Protein AF-A0A8D2JE75-F1 (afdb_monomer_lite)

pLDDT: mean 71.86, std 16.41, range [33.81, 90.94]

Organism: Varanus komodoensis (NCBI:txid61221)

Structure (mmCIF, N/CA/C/O backbone):
data_AF-A0A8D2JE75-F1
#
_entry.id   AF-A0A8D2JE75-F1
#
loop_
_atom_site.group_PDB
_atom_site.id
_atom_site.type_symbol
_atom_site.label_atom_id
_atom_site.label_alt_id
_atom_site.label_comp_id
_atom_site.label_asym_id
_atom_site.label_entity_id
_atom_site.label_seq_id
_atom_site.pdbx_PDB_ins_c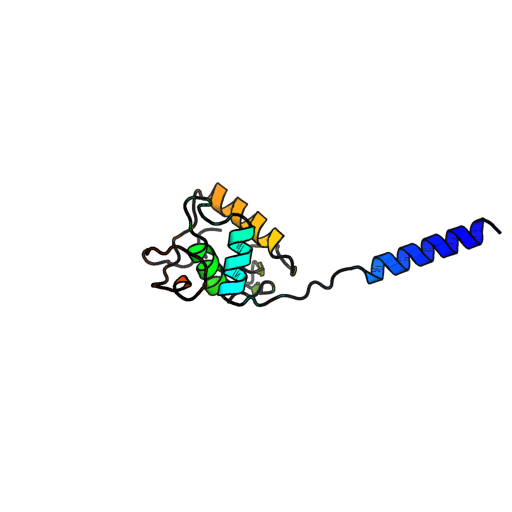ode
_atom_site.Cartn_x
_atom_site.Cartn_y
_atom_site.Cartn_z
_atom_site.occupancy
_atom_site.B_iso_or_equiv
_atom_site.auth_seq_id
_atom_site.auth_comp_id
_atom_site.auth_asym_id
_atom_site.auth_atom_id
_atom_site.pdbx_PDB_model_num
ATOM 1 N N . TYR A 1 1 ? 3.203 -47.831 28.047 1.00 56.84 1 TYR A N 1
ATOM 2 C CA . TYR A 1 1 ? 2.003 -47.202 27.457 1.00 56.84 1 TYR A CA 1
ATOM 3 C C . TYR A 1 1 ? 2.086 -45.665 27.398 1.00 56.84 1 TYR A C 1
ATOM 5 O O . TYR A 1 1 ? 1.902 -45.106 26.330 1.00 56.84 1 TYR A O 1
ATOM 13 N N . SER A 1 2 ? 2.453 -44.953 28.477 1.00 70.94 2 SER A N 1
ATOM 14 C CA . SER A 1 2 ? 2.402 -43.468 28.521 1.00 70.94 2 SER A CA 1
ATOM 15 C C . SER A 1 2 ? 3.407 -42.707 27.625 1.00 70.94 2 SER A C 1
ATOM 17 O O . SER A 1 2 ? 3.065 -41.658 27.084 1.00 70.94 2 SER A O 1
ATOM 19 N N . LYS A 1 3 ? 4.644 -43.199 27.445 1.00 72.44 3 LYS A N 1
ATOM 20 C CA . LYS A 1 3 ? 5.690 -42.456 26.704 1.00 72.44 3 LYS A CA 1
ATOM 21 C C . LYS A 1 3 ? 5.463 -42.441 25.190 1.00 72.44 3 LYS A C 1
ATOM 23 O O . LYS A 1 3 ? 5.640 -41.405 24.563 1.00 72.44 3 LYS A O 1
ATOM 28 N N . THR A 1 4 ? 5.022 -43.564 24.627 1.00 73.31 4 THR A N 1
ATOM 29 C CA . THR A 1 4 ? 4.757 -43.713 23.191 1.00 73.31 4 THR A CA 1
ATOM 30 C C . THR A 1 4 ? 3.562 -42.869 22.755 1.00 73.31 4 THR A C 1
ATOM 32 O O . THR A 1 4 ? 3.640 -42.203 21.735 1.00 73.31 4 THR A O 1
ATOM 35 N N . MET A 1 5 ? 2.498 -42.797 23.564 1.00 73.19 5 MET A N 1
ATOM 36 C CA . MET A 1 5 ? 1.347 -41.929 23.275 1.00 73.19 5 MET A CA 1
ATOM 37 C C . MET A 1 5 ? 1.712 -40.442 23.327 1.00 73.19 5 MET A C 1
ATOM 39 O O . MET A 1 5 ? 1.286 -39.686 22.465 1.00 73.19 5 MET A O 1
ATOM 43 N N . LYS A 1 6 ? 2.546 -40.021 24.289 1.00 77.19 6 LYS A N 1
ATOM 44 C CA . LYS A 1 6 ? 3.059 -38.641 24.344 1.00 77.19 6 LYS A CA 1
ATOM 45 C C . LYS A 1 6 ? 3.915 -38.317 23.122 1.00 77.19 6 LYS A C 1
ATOM 47 O O . LYS A 1 6 ? 3.740 -37.258 22.539 1.00 77.19 6 LYS A O 1
ATOM 52 N N . LEU A 1 7 ? 4.789 -39.235 22.707 1.00 80.25 7 LEU A N 1
ATOM 53 C CA . LEU A 1 7 ? 5.624 -39.056 21.521 1.00 80.25 7 LEU A CA 1
ATOM 54 C C . LEU A 1 7 ? 4.780 -38.948 20.244 1.00 80.25 7 LEU A C 1
ATOM 56 O O . LEU A 1 7 ? 5.022 -38.063 19.435 1.00 80.25 7 LEU A O 1
ATOM 60 N N . LEU A 1 8 ? 3.755 -39.792 20.099 1.00 83.25 8 LEU A N 1
ATOM 61 C CA . LEU A 1 8 ? 2.818 -39.732 18.974 1.00 83.25 8 LEU A CA 1
ATOM 62 C C . LEU A 1 8 ? 1.998 -38.434 18.975 1.00 83.25 8 LEU A C 1
ATOM 64 O O . LEU A 1 8 ? 1.787 -37.857 17.914 1.00 83.25 8 LEU A O 1
ATOM 68 N N . LEU A 1 9 ? 1.593 -37.937 20.148 1.00 83.88 9 LEU A N 1
ATOM 69 C CA . LEU A 1 9 ? 0.918 -36.642 20.280 1.00 83.88 9 LEU A CA 1
ATOM 70 C C . LEU A 1 9 ? 1.841 -35.472 19.916 1.00 83.88 9 LEU A C 1
ATOM 72 O O . LEU A 1 9 ? 1.413 -34.581 19.192 1.00 83.88 9 LEU A O 1
ATOM 76 N N . PHE A 1 10 ? 3.101 -35.477 20.361 1.00 83.44 10 PHE A N 1
ATOM 77 C CA . PHE A 1 10 ? 4.069 -34.432 20.009 1.00 83.44 10 PHE A CA 1
ATOM 78 C C . PHE A 1 10 ? 4.443 -34.462 18.524 1.00 83.44 10 PHE A C 1
ATOM 80 O O . PHE A 1 10 ? 4.495 -33.410 17.894 1.00 83.44 10 PHE A O 1
ATOM 87 N N . LEU A 1 11 ? 4.653 -35.650 17.950 1.00 83.44 11 LEU A N 1
ATOM 88 C CA . LEU A 1 11 ? 4.917 -35.815 16.518 1.00 83.44 11 LEU A CA 1
ATOM 89 C C . LEU A 1 11 ? 3.708 -35.386 15.678 1.00 83.44 11 LEU A C 1
ATOM 91 O O . LEU A 1 11 ? 3.874 -34.670 14.696 1.00 83.44 11 LEU A O 1
ATOM 95 N N . GLY A 1 12 ? 2.497 -35.762 16.098 1.00 84.31 12 GLY A N 1
ATOM 96 C CA . GLY A 1 12 ? 1.255 -35.338 15.455 1.00 84.31 12 GLY A CA 1
ATOM 97 C C . GLY A 1 12 ? 1.048 -33.825 15.523 1.00 84.31 12 GLY A C 1
ATOM 98 O O . GLY A 1 12 ? 0.753 -33.211 14.505 1.00 84.31 12 GLY A O 1
ATOM 99 N N . LEU A 1 13 ? 1.270 -33.208 16.689 1.00 82.06 13 LEU A N 1
ATOM 100 C CA . LEU A 1 13 ? 1.146 -31.760 16.878 1.00 82.06 13 LEU A CA 1
ATOM 101 C C . LEU A 1 13 ? 2.205 -30.985 16.079 1.00 82.06 13 LEU A C 1
ATOM 103 O O . LEU A 1 13 ? 1.894 -29.957 15.484 1.00 82.06 13 LEU A O 1
ATOM 107 N N . SER A 1 14 ? 3.437 -31.499 16.020 1.00 79.50 14 SER A N 1
ATOM 108 C CA . SER A 1 14 ? 4.517 -30.919 15.218 1.00 79.50 14 SER A CA 1
ATOM 109 C C . SER A 1 14 ? 4.221 -30.992 13.722 1.00 79.50 14 SER A C 1
ATOM 111 O O . SER A 1 14 ? 4.470 -30.026 13.009 1.00 79.50 14 SER A O 1
ATOM 113 N N . LEU A 1 15 ? 3.687 -32.117 13.237 1.00 78.31 15 LEU A N 1
ATOM 114 C CA . LEU A 1 15 ? 3.322 -32.272 11.830 1.00 78.31 15 LEU A CA 1
ATOM 115 C C . LEU A 1 15 ? 2.144 -31.359 11.460 1.00 78.31 15 LEU A C 1
ATOM 117 O O . LEU A 1 15 ? 2.163 -30.733 10.404 1.00 78.31 15 LEU A O 1
ATOM 121 N N . LEU A 1 16 ? 1.159 -31.226 12.355 1.00 76.62 16 LEU A N 1
ATOM 122 C CA . LEU A 1 16 ? 0.026 -30.318 12.172 1.00 76.62 16 LEU A CA 1
ATOM 123 C C . LEU A 1 16 ? 0.480 -28.850 12.104 1.00 76.62 16 LEU A C 1
ATOM 125 O O . LEU A 1 16 ? -0.025 -28.099 11.280 1.00 76.62 16 LEU A O 1
ATOM 129 N N . ALA A 1 17 ? 1.458 -28.451 12.924 1.00 75.50 17 ALA A N 1
ATOM 130 C CA . ALA A 1 17 ? 1.991 -27.089 12.933 1.00 75.50 17 ALA A CA 1
ATOM 131 C C . ALA A 1 17 ? 2.709 -26.713 11.623 1.00 75.50 17 ALA A C 1
ATOM 133 O O . ALA A 1 17 ? 2.586 -25.580 11.168 1.00 75.50 17 ALA A O 1
ATOM 134 N N . VAL A 1 18 ? 3.413 -27.658 10.989 1.00 72.69 18 VAL A N 1
ATOM 135 C CA . VAL A 1 18 ? 4.094 -27.431 9.697 1.00 72.69 18 VAL A CA 1
ATOM 136 C C . VAL A 1 18 ? 3.094 -27.279 8.545 1.00 72.69 18 VAL A C 1
ATOM 138 O O . VAL A 1 18 ? 3.334 -26.504 7.626 1.00 72.69 18 VAL A O 1
ATOM 141 N N . LEU A 1 19 ? 1.953 -27.970 8.601 1.00 68.56 19 LEU A N 1
ATOM 142 C CA . LEU A 1 19 ? 0.915 -27.896 7.564 1.00 68.56 19 LEU A CA 1
ATOM 143 C C . LEU A 1 19 ? 0.087 -26.602 7.605 1.00 68.56 19 LEU A C 1
ATOM 145 O O . LEU A 1 19 ? -0.604 -26.299 6.639 1.00 68.56 19 LEU A O 1
ATOM 149 N N . VAL A 1 20 ? 0.138 -25.854 8.710 1.00 67.50 20 VAL A N 1
ATOM 150 C CA . VAL A 1 20 ? -0.628 -24.608 8.902 1.00 67.50 20 VAL A CA 1
ATOM 151 C C . VAL A 1 20 ? 0.212 -23.368 8.572 1.00 67.50 20 VAL A C 1
ATOM 153 O O . VAL A 1 20 ? -0.268 -22.252 8.731 1.00 67.50 20 VAL A O 1
ATOM 156 N N . VAL A 1 21 ? 1.452 -23.521 8.089 1.00 63.84 21 VAL A N 1
ATOM 157 C CA . VAL A 1 21 ? 2.251 -22.361 7.675 1.00 63.84 21 VAL A CA 1
ATOM 158 C C . VAL A 1 21 ? 1.602 -21.743 6.429 1.00 63.84 21 VAL A C 1
ATOM 160 O O . VAL A 1 21 ? 1.556 -22.412 5.394 1.00 63.84 21 VAL A O 1
ATOM 163 N N . PRO A 1 22 ? 1.080 -20.502 6.500 1.00 59.78 22 PRO A N 1
ATOM 164 C CA . PRO A 1 22 ? 0.559 -19.830 5.321 1.00 59.78 22 PRO A CA 1
ATOM 165 C C . PRO A 1 22 ? 1.694 -19.657 4.310 1.00 59.78 22 PRO A C 1
ATOM 167 O O . PRO A 1 22 ? 2.787 -19.194 4.639 1.00 59.78 22 PRO A O 1
ATOM 170 N N . SER A 1 23 ? 1.447 -20.092 3.080 1.00 56.62 23 SER A N 1
ATOM 171 C CA . SER A 1 23 ? 2.322 -19.838 1.943 1.00 56.62 23 SER A CA 1
ATOM 172 C C . SER A 1 23 ? 2.318 -18.339 1.648 1.00 56.62 23 SER A C 1
ATOM 174 O O . SER A 1 23 ? 1.264 -17.797 1.328 1.00 56.62 23 SER A O 1
ATOM 176 N N . ALA A 1 24 ? 3.482 -17.693 1.751 1.00 58.56 24 ALA A N 1
ATOM 177 C CA . ALA A 1 24 ? 3.681 -16.287 1.402 1.00 58.56 24 ALA A CA 1
ATOM 178 C C . ALA A 1 24 ? 3.628 -16.110 -0.127 1.00 58.56 24 ALA A C 1
ATOM 180 O O . ALA A 1 24 ? 4.653 -16.017 -0.803 1.00 58.56 24 ALA A O 1
ATOM 181 N N . GLU A 1 25 ? 2.421 -16.145 -0.684 1.00 65.69 25 GLU A N 1
ATOM 182 C CA . GLU A 1 25 ? 2.152 -15.962 -2.109 1.00 65.69 25 GLU A CA 1
ATOM 183 C C . GLU A 1 25 ? 1.679 -14.522 -2.334 1.00 65.69 25 GLU A C 1
ATOM 185 O O . GLU A 1 25 ? 0.613 -14.126 -1.869 1.00 65.69 25 GLU A O 1
ATOM 190 N N . GLY A 1 26 ? 2.466 -13.719 -3.052 1.00 73.56 26 GLY A N 1
ATOM 191 C CA . GLY A 1 26 ? 2.116 -12.329 -3.349 1.00 73.56 26 GLY A CA 1
ATOM 192 C C . GLY A 1 26 ? 0.744 -12.151 -3.995 1.00 73.56 26 GLY A C 1
ATOM 193 O O . GLY A 1 26 ? 0.330 -12.940 -4.845 1.00 73.56 26 GLY A O 1
ATOM 194 N N . LYS A 1 27 ? 0.061 -11.055 -3.654 1.00 86.38 27 LYS A N 1
ATOM 195 C CA . LYS A 1 27 ? -1.260 -10.710 -4.177 1.00 86.38 27 LYS A CA 1
ATOM 196 C C . LYS A 1 27 ? -1.221 -9.428 -5.002 1.00 86.38 27 LYS A C 1
ATOM 198 O O . LYS A 1 27 ? -0.698 -8.407 -4.569 1.00 86.38 27 LYS A O 1
ATOM 203 N N . ILE A 1 28 ? -1.877 -9.453 -6.162 1.00 89.75 28 ILE A N 1
ATOM 204 C CA . ILE A 1 28 ? -2.175 -8.249 -6.946 1.00 89.75 28 ILE A CA 1
ATOM 205 C C . ILE A 1 28 ? -3.604 -7.810 -6.630 1.00 89.75 28 ILE A C 1
ATOM 207 O O . ILE A 1 28 ? -4.566 -8.492 -6.991 1.00 89.75 28 ILE A O 1
ATOM 211 N N . PHE A 1 29 ? -3.755 -6.681 -5.941 1.00 88.94 29 PHE A N 1
ATOM 212 C CA . PHE A 1 29 ? -5.073 -6.148 -5.601 1.00 88.94 29 PHE A CA 1
ATOM 213 C C . PHE A 1 29 ? -5.736 -5.440 -6.784 1.00 88.94 29 PHE A C 1
ATOM 215 O O . PHE A 1 29 ? -5.100 -4.713 -7.546 1.00 88.94 29 PHE A O 1
ATOM 222 N N . GLN A 1 30 ? -7.062 -5.553 -6.880 1.00 88.81 30 GLN A N 1
ATOM 223 C CA . GLN A 1 30 ? -7.838 -4.649 -7.729 1.00 88.81 30 GLN A CA 1
ATOM 224 C C . GLN A 1 30 ? -7.942 -3.263 -7.077 1.00 88.81 30 GLN A C 1
ATOM 226 O O . GLN A 1 30 ? -8.059 -3.143 -5.857 1.00 88.81 30 GLN A O 1
ATOM 231 N N . ARG A 1 31 ? -8.008 -2.194 -7.878 1.00 82.25 31 ARG A N 1
ATOM 232 C CA . ARG A 1 31 ? -8.022 -0.800 -7.383 1.00 82.25 31 ARG A CA 1
ATOM 233 C C . ARG A 1 31 ? -9.028 -0.546 -6.250 1.00 82.25 31 ARG A C 1
ATOM 235 O O . ARG A 1 31 ? -8.669 -0.026 -5.196 1.00 82.25 31 ARG A O 1
ATOM 242 N N . CYS A 1 32 ? -10.301 -0.902 -6.451 1.00 86.19 32 CYS A N 1
ATOM 243 C CA . CYS A 1 32 ? -11.337 -0.675 -5.434 1.00 86.19 32 CYS A CA 1
ATOM 244 C C . CYS A 1 32 ? -11.271 -1.681 -4.273 1.00 86.19 32 CYS A C 1
ATOM 246 O O . CYS A 1 32 ? -11.796 -1.401 -3.198 1.00 86.19 32 CYS A O 1
ATOM 248 N N . GLU A 1 33 ? -10.660 -2.848 -4.481 1.00 89.69 33 GLU A N 1
ATOM 249 C CA . GLU A 1 33 ? -10.408 -3.827 -3.424 1.00 89.69 33 GLU A CA 1
ATOM 250 C C . GLU A 1 33 ? -9.355 -3.284 -2.456 1.00 89.69 33 GLU A C 1
ATOM 252 O O . GLU A 1 33 ? -9.630 -3.172 -1.263 1.00 89.69 33 GLU A O 1
ATOM 257 N N . LEU A 1 34 ? -8.220 -2.820 -2.986 1.00 89.06 34 LEU A N 1
ATOM 258 C CA . LEU A 1 34 ? -7.173 -2.163 -2.209 1.00 89.06 34 LEU A CA 1
ATOM 259 C C . LEU A 1 34 ? -7.728 -0.966 -1.435 1.00 89.06 34 LEU A C 1
ATOM 261 O O . LEU A 1 34 ? -7.508 -0.826 -0.237 1.00 89.06 34 LEU A O 1
ATOM 265 N N . ALA A 1 35 ? -8.519 -0.126 -2.099 1.00 87.00 35 ALA A N 1
ATOM 266 C CA . ALA A 1 35 ? -9.119 1.040 -1.468 1.00 87.00 35 ALA A CA 1
ATOM 267 C C . ALA A 1 35 ? -10.041 0.677 -0.279 1.00 87.00 35 ALA A C 1
ATOM 269 O O . ALA A 1 35 ? -10.075 1.399 0.720 1.00 87.00 35 ALA A O 1
ATOM 270 N N . ARG A 1 36 ? -10.759 -0.458 -0.329 1.00 87.81 36 ARG A N 1
ATOM 271 C CA . ARG A 1 36 ? -11.541 -0.956 0.821 1.00 87.81 36 ARG A CA 1
ATOM 272 C C . ARG A 1 36 ? -10.639 -1.395 1.968 1.00 87.81 36 ARG A C 1
ATOM 274 O O . ARG A 1 36 ? -10.903 -1.000 3.101 1.00 87.81 36 ARG A O 1
ATOM 281 N N . VAL A 1 37 ? -9.587 -2.157 1.672 1.00 90.94 37 VAL A N 1
ATOM 282 C CA . VAL A 1 37 ? -8.619 -2.625 2.674 1.00 90.94 37 VAL A CA 1
ATOM 283 C C . VAL A 1 37 ? -7.967 -1.430 3.371 1.00 90.94 37 VAL A C 1
ATOM 285 O O . VAL A 1 37 ? -8.038 -1.302 4.589 1.00 90.94 37 VAL A O 1
ATOM 288 N N . LEU A 1 38 ? -7.439 -0.466 2.617 1.00 90.00 38 LEU A N 1
ATOM 289 C CA . LEU A 1 38 ? -6.808 0.728 3.189 1.00 90.00 38 LEU A CA 1
ATOM 290 C C . LEU A 1 38 ? -7.782 1.543 4.059 1.00 90.00 38 LEU A C 1
ATOM 292 O O . LEU A 1 38 ? -7.409 2.056 5.116 1.00 90.00 38 LEU A O 1
ATOM 296 N N . LYS A 1 39 ? -9.062 1.621 3.674 1.00 87.00 39 LYS A N 1
ATOM 297 C CA . LYS A 1 39 ? -10.092 2.260 4.503 1.00 87.00 39 LYS A CA 1
ATOM 298 C C . LYS A 1 39 ? -10.352 1.492 5.805 1.00 87.00 39 LYS A C 1
ATOM 300 O O . LYS A 1 39 ? -10.426 2.119 6.859 1.00 87.00 39 LYS A O 1
ATOM 305 N N . GLN A 1 40 ? -10.455 0.161 5.754 1.00 90.94 40 GLN A N 1
ATOM 306 C CA . GLN A 1 40 ? -10.609 -0.699 6.942 1.00 90.94 40 GLN A CA 1
ATOM 307 C C . GLN A 1 40 ? -9.434 -0.543 7.913 1.00 90.94 40 GLN A C 1
ATOM 309 O O . GLN A 1 40 ? -9.619 -0.513 9.130 1.00 90.94 40 GLN A O 1
ATOM 314 N N . HIS A 1 41 ? -8.236 -0.334 7.375 1.00 90.00 41 HIS A N 1
ATOM 315 C CA . HIS A 1 41 ? -7.045 -0.053 8.160 1.00 90.00 41 HIS A CA 1
ATOM 316 C C . HIS A 1 41 ? -6.914 1.418 8.589 1.00 90.00 41 HIS A C 1
ATOM 318 O O . HIS A 1 41 ? -5.860 1.799 9.085 1.00 90.00 41 HIS A O 1
ATOM 324 N N . GLN A 1 42 ? -7.946 2.261 8.469 1.00 90.88 42 GLN A N 1
ATOM 325 C CA . GLN A 1 42 ? -7.954 3.652 8.960 1.00 90.88 42 GLN A CA 1
ATOM 326 C C . GLN A 1 42 ? -6.874 4.544 8.318 1.00 90.88 42 GLN A C 1
ATOM 328 O O . GLN A 1 42 ? -6.171 5.280 9.014 1.00 90.88 42 GLN A O 1
ATOM 333 N N . LEU A 1 43 ? -6.698 4.448 6.996 1.00 86.12 43 LEU A N 1
ATOM 334 C CA . LEU A 1 43 ? -5.804 5.345 6.249 1.00 86.12 43 LEU A CA 1
ATOM 335 C C . LEU A 1 43 ? -6.516 6.606 5.745 1.00 86.12 43 LEU A C 1
ATOM 337 O O . LEU A 1 43 ? -5.852 7.555 5.337 1.00 86.12 43 LEU A O 1
ATOM 341 N N . GLU A 1 44 ? -7.848 6.654 5.808 1.00 87.19 44 GLU A N 1
ATOM 342 C CA . GLU A 1 44 ? -8.606 7.874 5.523 1.00 87.19 44 GLU A CA 1
ATOM 343 C C . GLU A 1 44 ? -8.313 8.936 6.595 1.00 87.19 44 GLU A C 1
ATOM 345 O O . GLU A 1 44 ? -8.526 8.703 7.784 1.00 87.19 44 GLU A O 1
ATOM 350 N N . GLY A 1 45 ? -7.796 10.092 6.180 1.00 83.19 45 GLY A N 1
ATOM 351 C CA . GLY A 1 45 ? -7.380 11.188 7.059 1.00 83.19 45 GLY A CA 1
ATOM 352 C C . GLY A 1 45 ? -6.033 10.971 7.759 1.00 83.19 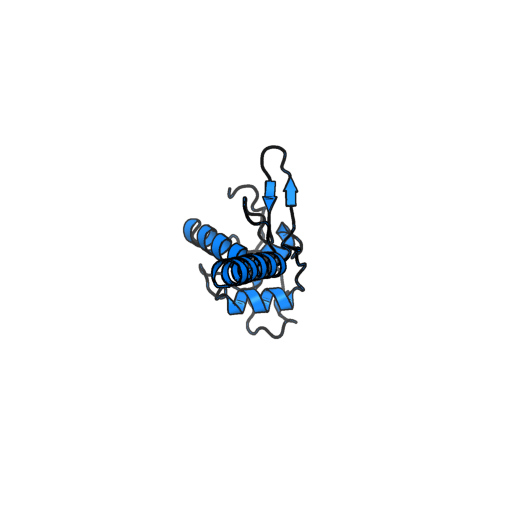45 GLY A C 1
ATOM 353 O O . GLY A 1 45 ? -5.547 11.879 8.438 1.00 83.19 45 GLY A O 1
ATOM 354 N N . PHE A 1 46 ? -5.395 9.807 7.600 1.00 84.50 46 PHE A N 1
ATOM 355 C CA . PHE A 1 46 ? -4.117 9.523 8.246 1.00 84.50 46 PHE A CA 1
ATOM 356 C C . PHE A 1 46 ? -3.031 10.452 7.694 1.00 84.50 46 PHE A C 1
ATOM 358 O O . PHE A 1 46 ? -2.865 10.559 6.482 1.00 84.50 46 PHE A O 1
ATOM 365 N N . VAL A 1 47 ? -2.336 11.167 8.587 1.00 83.19 47 VAL A N 1
ATOM 366 C CA . VAL A 1 47 ? -1.394 12.261 8.261 1.00 83.19 47 VAL A CA 1
ATOM 367 C C . VAL A 1 47 ? -1.954 13.295 7.269 1.00 83.19 47 VAL A C 1
ATOM 369 O O . VAL A 1 47 ? -1.227 13.855 6.454 1.00 83.19 47 VAL A O 1
ATOM 372 N N . GLY A 1 48 ? -3.268 13.543 7.325 1.00 81.25 48 GLY A N 1
ATOM 373 C CA . GLY A 1 48 ? -3.951 14.487 6.438 1.00 81.25 48 GLY A CA 1
ATOM 374 C C . GLY A 1 48 ? -4.156 13.979 5.006 1.00 81.25 48 GLY A C 1
ATOM 375 O O . GLY A 1 48 ? -4.425 14.782 4.116 1.00 81.25 48 GLY A O 1
ATOM 376 N N . ARG A 1 49 ? -4.020 12.667 4.764 1.00 79.94 49 ARG A N 1
ATOM 377 C CA . ARG A 1 49 ? -4.118 12.041 3.434 1.00 79.94 49 ARG A CA 1
ATOM 378 C C . ARG A 1 49 ? -5.368 11.189 3.285 1.00 79.94 49 ARG A C 1
ATOM 380 O O . ARG A 1 49 ? -5.881 10.650 4.260 1.00 79.94 49 ARG A O 1
ATOM 387 N N . LYS A 1 50 ? -5.873 11.076 2.058 1.00 83.88 50 LYS A N 1
ATOM 388 C CA . LYS A 1 50 ? -7.079 10.299 1.727 1.00 83.88 50 LYS A CA 1
ATOM 389 C C . LYS A 1 50 ? -6.706 8.895 1.303 1.00 83.88 50 LYS A C 1
ATOM 391 O O . LYS A 1 50 ? -5.612 8.682 0.799 1.00 83.88 50 LYS A O 1
ATOM 396 N N . VAL A 1 51 ? -7.632 7.942 1.351 1.00 85.00 51 VAL A N 1
ATOM 397 C CA . VAL A 1 51 ? -7.377 6.597 0.800 1.00 85.00 51 VAL A CA 1
ATOM 398 C C . VAL A 1 51 ? -6.948 6.640 -0.675 1.00 85.00 51 VAL A C 1
ATOM 400 O O . VAL A 1 51 ? -6.101 5.850 -1.082 1.00 85.00 51 VAL A O 1
ATOM 403 N N . ALA A 1 52 ? -7.463 7.589 -1.466 1.00 79.31 52 ALA A N 1
ATOM 404 C CA . ALA A 1 52 ? -7.076 7.775 -2.871 1.00 79.31 52 ALA A CA 1
ATOM 405 C C . ALA A 1 52 ? -5.564 7.957 -3.064 1.00 79.31 52 ALA A C 1
ATOM 407 O O . ALA A 1 52 ? -4.994 7.441 -4.022 1.00 79.31 52 ALA A O 1
ATOM 408 N N . ASP A 1 53 ? -4.934 8.668 -2.134 1.00 77.75 53 ASP A N 1
ATOM 409 C CA . ASP A 1 53 ? -3.507 8.945 -2.154 1.00 77.75 53 ASP A CA 1
ATOM 410 C C . ASP A 1 53 ? -2.682 7.664 -2.022 1.00 77.75 53 ASP A C 1
ATOM 412 O O . ASP A 1 53 ? -1.777 7.414 -2.811 1.00 77.75 53 ASP A O 1
ATOM 416 N N . TRP A 1 54 ? -3.045 6.829 -1.049 1.00 83.94 54 TRP A N 1
ATOM 417 C CA . TRP A 1 54 ? -2.395 5.550 -0.774 1.00 83.94 54 TRP A CA 1
ATOM 418 C C . TRP A 1 54 ? -2.618 4.532 -1.895 1.00 83.94 54 TRP A C 1
ATOM 420 O O . TRP A 1 54 ? -1.711 3.785 -2.248 1.00 83.94 54 TRP A O 1
ATOM 430 N N . VAL A 1 55 ? -3.812 4.525 -2.497 1.00 84.75 55 VAL A N 1
ATOM 431 C CA . VAL A 1 55 ? -4.104 3.692 -3.675 1.00 84.75 55 VAL A CA 1
ATOM 432 C C . VAL A 1 55 ? -3.239 4.122 -4.855 1.00 84.75 55 VAL A C 1
ATOM 434 O O . VAL A 1 55 ? -2.690 3.279 -5.555 1.00 84.75 55 VAL A O 1
ATOM 437 N N . CYS A 1 56 ? -3.100 5.422 -5.103 1.00 81.38 56 CYS A N 1
ATOM 438 C CA . CYS A 1 56 ? -2.268 5.881 -6.208 1.00 81.38 56 CYS A CA 1
ATOM 439 C C . CYS A 1 56 ? -0.778 5.624 -5.956 1.00 81.38 56 CYS A C 1
ATOM 441 O O . CYS A 1 56 ? -0.074 5.247 -6.891 1.00 81.38 56 CYS A O 1
ATOM 44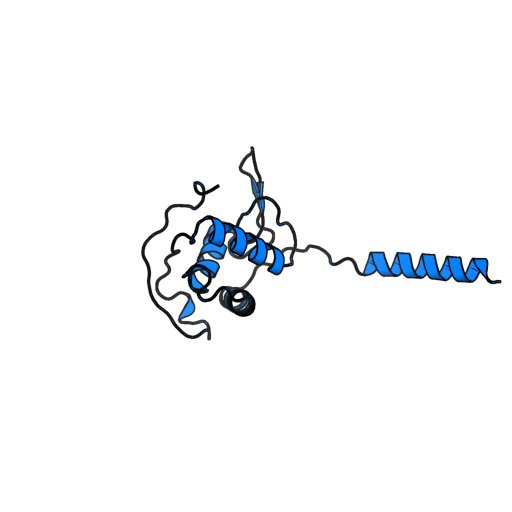3 N N . LEU A 1 57 ? -0.318 5.769 -4.712 1.00 80.94 57 LEU A N 1
ATOM 444 C CA . LEU A 1 57 ? 1.030 5.383 -4.306 1.00 80.94 57 LEU A CA 1
ATOM 445 C C . LEU A 1 57 ? 1.302 3.918 -4.676 1.00 80.94 57 LEU A C 1
ATOM 447 O O . LEU A 1 57 ? 2.204 3.633 -5.454 1.00 80.94 57 LEU A O 1
ATOM 451 N N . ALA A 1 58 ? 0.440 3.003 -4.229 1.00 86.69 58 ALA A N 1
ATOM 452 C CA . ALA A 1 58 ? 0.548 1.580 -4.547 1.00 86.69 58 ALA A CA 1
ATOM 453 C C . ALA A 1 58 ? 0.535 1.279 -6.060 1.00 86.69 58 ALA A C 1
ATOM 455 O O . ALA A 1 58 ? 1.215 0.366 -6.523 1.00 86.69 58 ALA A O 1
ATOM 456 N N . GLN A 1 59 ? -0.223 2.037 -6.858 1.00 84.81 59 GLN A N 1
ATOM 457 C CA . GLN A 1 59 ? -0.219 1.867 -8.314 1.00 84.81 59 GLN A CA 1
ATOM 458 C C . GLN A 1 59 ? 1.136 2.222 -8.932 1.00 84.81 59 GLN A C 1
ATOM 460 O O . GLN A 1 59 ? 1.578 1.521 -9.841 1.00 84.81 59 GLN A O 1
ATOM 465 N N . HIS A 1 60 ? 1.743 3.329 -8.497 1.00 80.56 60 HIS A N 1
ATOM 466 C CA . HIS A 1 60 ? 2.984 3.832 -9.084 1.00 80.56 60 HIS A CA 1
ATOM 467 C C . HIS A 1 60 ? 4.198 3.017 -8.642 1.00 80.56 60 HIS A C 1
ATOM 469 O O . HIS A 1 60 ? 5.069 2.745 -9.459 1.00 80.56 60 HIS A O 1
ATOM 475 N N . GLU A 1 61 ? 4.214 2.600 -7.378 1.00 81.62 61 GLU A N 1
ATOM 476 C CA . GLU A 1 61 ? 5.342 1.879 -6.793 1.00 81.62 61 GLU A CA 1
ATOM 477 C C . GLU A 1 61 ? 5.357 0.399 -7.200 1.00 81.62 61 GLU A C 1
ATOM 479 O O . GLU A 1 61 ? 6.397 -0.144 -7.556 1.00 81.62 61 GLU A O 1
ATOM 484 N N . SER A 1 62 ? 4.202 -0.275 -7.194 1.00 86.75 62 SER A N 1
ATOM 485 C CA . SER A 1 62 ? 4.155 -1.743 -7.315 1.00 86.75 62 SER A CA 1
ATOM 486 C C . SER A 1 62 ? 3.105 -2.276 -8.287 1.00 86.75 62 SER A C 1
ATOM 488 O O . SER A 1 62 ? 2.971 -3.489 -8.443 1.00 86.75 62 SER A O 1
ATOM 490 N N . SER A 1 63 ? 2.319 -1.409 -8.933 1.00 87.38 63 SER A N 1
ATOM 491 C CA . SER A 1 63 ? 1.123 -1.824 -9.683 1.00 87.38 63 SER A CA 1
ATOM 492 C C . SER A 1 63 ? 0.175 -2.712 -8.862 1.00 87.38 63 SER A C 1
ATOM 494 O O . SER A 1 63 ? -0.381 -3.682 -9.375 1.00 87.38 63 SER A O 1
ATOM 496 N N . TYR A 1 64 ? -0.009 -2.365 -7.581 1.00 88.50 64 TYR A N 1
ATOM 497 C CA . TYR A 1 64 ? -0.846 -3.083 -6.606 1.00 88.50 64 TYR A CA 1
ATOM 498 C C . TYR A 1 64 ? -0.363 -4.484 -6.205 1.00 88.50 64 TYR A C 1
ATOM 500 O O . TYR A 1 64 ? -1.135 -5.238 -5.607 1.00 88.50 64 TYR A O 1
ATOM 508 N N . ASN A 1 65 ? 0.876 -4.847 -6.535 1.00 87.94 65 ASN A N 1
ATOM 509 C CA . ASN A 1 65 ? 1.437 -6.162 -6.251 1.00 87.94 65 ASN A CA 1
ATOM 510 C C . ASN A 1 65 ? 2.168 -6.177 -4.897 1.00 87.94 65 ASN A C 1
ATOM 512 O O . ASN A 1 65 ? 3.202 -5.528 -4.750 1.00 87.94 65 ASN A O 1
ATOM 516 N N . THR A 1 66 ? 1.683 -6.958 -3.928 1.00 85.75 66 THR A N 1
ATOM 517 C CA . THR A 1 66 ? 2.348 -7.117 -2.620 1.00 85.75 66 THR A CA 1
ATOM 518 C C . THR A 1 66 ? 3.645 -7.926 -2.691 1.00 85.75 66 THR A C 1
ATOM 520 O O . THR A 1 66 ? 4.448 -7.851 -1.777 1.00 85.75 66 THR A O 1
ATOM 523 N N . ALA A 1 67 ? 3.918 -8.649 -3.781 1.00 85.62 67 ALA A N 1
ATOM 524 C CA . ALA A 1 67 ? 5.221 -9.285 -4.014 1.00 85.62 67 ALA A CA 1
ATOM 525 C C . ALA A 1 67 ? 6.083 -8.532 -5.036 1.00 85.62 67 ALA A C 1
ATOM 527 O O . ALA A 1 67 ? 6.982 -9.120 -5.641 1.00 85.62 67 ALA A O 1
ATOM 528 N N . ALA A 1 68 ? 5.820 -7.243 -5.272 1.00 84.06 68 ALA A N 1
ATOM 529 C CA . ALA A 1 68 ? 6.707 -6.434 -6.097 1.00 84.06 68 ALA A CA 1
ATOM 530 C C . ALA A 1 68 ? 8.098 -6.351 -5.457 1.00 84.06 68 ALA A C 1
ATOM 532 O O . ALA A 1 68 ? 8.233 -6.020 -4.279 1.00 84.06 68 ALA A O 1
ATOM 533 N N . VAL A 1 69 ? 9.128 -6.631 -6.256 1.00 84.94 69 VAL A N 1
ATOM 534 C CA . VAL A 1 69 ? 10.530 -6.489 -5.864 1.00 84.94 69 VAL A CA 1
ATOM 535 C C . VAL A 1 69 ? 11.220 -5.593 -6.876 1.00 84.94 69 VAL A C 1
ATOM 537 O O . VAL A 1 69 ? 11.249 -5.921 -8.064 1.00 84.94 69 VAL A O 1
ATOM 540 N N . HIS A 1 70 ? 11.798 -4.494 -6.406 1.00 81.88 70 HIS A N 1
ATOM 541 C CA . HIS A 1 70 ? 12.658 -3.641 -7.214 1.00 81.88 70 HIS A CA 1
ATOM 542 C C . HIS A 1 70 ? 14.102 -3.769 -6.735 1.00 81.88 70 HIS A C 1
ATOM 544 O O . HIS A 1 70 ? 14.394 -3.606 -5.552 1.00 81.88 70 HIS A O 1
ATOM 550 N N . ASP A 1 71 ? 15.005 -4.119 -7.649 1.00 82.69 71 ASP A N 1
ATOM 551 C CA . ASP A 1 71 ? 16.427 -4.275 -7.355 1.00 82.69 71 ASP A CA 1
ATOM 552 C C . ASP A 1 71 ? 17.205 -3.057 -7.856 1.00 82.69 71 ASP A C 1
ATOM 554 O O . ASP A 1 71 ? 17.372 -2.856 -9.059 1.00 82.69 71 ASP A O 1
ATOM 558 N N . ASN A 1 72 ? 17.701 -2.259 -6.913 1.00 78.81 72 ASN A N 1
ATOM 559 C CA . ASN A 1 72 ? 18.532 -1.085 -7.170 1.00 78.81 72 ASN A CA 1
ATOM 560 C C . ASN A 1 72 ? 20.036 -1.434 -7.191 1.00 78.81 72 ASN A C 1
ATOM 562 O O . ASN A 1 72 ? 20.897 -0.551 -7.144 1.00 78.81 72 ASN A O 1
ATOM 566 N N . GLY A 1 73 ? 20.388 -2.723 -7.161 1.00 83.12 73 GLY A N 1
ATOM 567 C CA . GLY A 1 73 ? 21.749 -3.258 -7.118 1.00 83.12 73 GLY A CA 1
ATOM 568 C C . GLY A 1 73 ? 22.412 -3.176 -5.739 1.00 83.12 73 GLY A C 1
ATOM 569 O O . GLY A 1 73 ? 23.062 -4.125 -5.307 1.00 83.12 73 GLY A O 1
ATOM 570 N N . ARG A 1 74 ? 22.259 -2.054 -5.022 1.00 80.44 74 ARG A N 1
ATOM 571 C CA . ARG A 1 74 ? 22.754 -1.883 -3.637 1.00 80.44 74 ARG A CA 1
ATOM 572 C C . ARG A 1 74 ? 21.702 -2.191 -2.575 1.00 80.44 74 ARG A C 1
ATOM 574 O O . ARG A 1 74 ? 22.054 -2.523 -1.445 1.00 80.44 74 ARG A O 1
ATOM 581 N N . SER A 1 75 ? 20.432 -2.064 -2.932 1.00 75.56 75 SER A N 1
ATOM 582 C CA . SER A 1 75 ? 19.276 -2.300 -2.072 1.00 75.56 75 SER A CA 1
ATOM 583 C C . SER A 1 75 ? 18.162 -2.947 -2.883 1.00 75.56 75 SER A C 1
ATOM 585 O O . SER A 1 75 ? 18.135 -2.851 -4.110 1.00 75.56 75 SER A O 1
ATOM 587 N N . ARG A 1 76 ? 17.243 -3.608 -2.179 1.00 78.88 76 ARG A N 1
ATOM 588 C CA . ARG A 1 76 ? 16.005 -4.122 -2.753 1.00 78.88 76 ARG A CA 1
ATOM 589 C C . ARG A 1 76 ? 14.824 -3.521 -2.011 1.00 78.88 76 ARG A C 1
ATOM 591 O O . ARG A 1 76 ? 14.833 -3.515 -0.777 1.00 78.88 76 ARG A O 1
ATOM 598 N N . ASP A 1 77 ? 13.843 -3.075 -2.775 1.00 80.50 77 ASP A N 1
ATOM 599 C CA . ASP A 1 77 ? 12.571 -2.573 -2.279 1.00 80.50 77 ASP A CA 1
ATOM 600 C C . ASP A 1 77 ? 11.507 -3.647 -2.483 1.00 80.50 77 ASP A C 1
ATOM 602 O O . ASP A 1 77 ? 11.548 -4.406 -3.456 1.00 80.50 77 ASP A O 1
ATOM 606 N N . TYR A 1 78 ? 10.591 -3.755 -1.525 1.00 80.50 78 TYR A N 1
ATOM 607 C CA . TYR A 1 78 ? 9.638 -4.854 -1.449 1.00 80.50 78 TYR A CA 1
ATOM 608 C C . TYR A 1 78 ? 8.232 -4.340 -1.168 1.00 80.50 78 TYR A C 1
ATOM 610 O O . TYR A 1 78 ? 8.045 -3.262 -0.598 1.00 80.50 78 TYR A O 1
ATOM 618 N N . GLY A 1 79 ? 7.240 -5.146 -1.520 1.00 82.56 79 GLY A N 1
ATOM 619 C CA . GLY A 1 79 ? 5.877 -4.908 -1.081 1.00 82.56 79 GLY A CA 1
ATOM 620 C C . GLY A 1 79 ? 5.146 -3.854 -1.897 1.00 82.56 79 GLY A C 1
ATOM 621 O O . GLY A 1 79 ? 5.660 -3.249 -2.847 1.00 82.56 79 GLY A O 1
ATOM 622 N N . ILE A 1 80 ? 3.903 -3.610 -1.498 1.00 84.69 80 ILE A N 1
ATOM 623 C CA . ILE A 1 80 ? 2.982 -2.763 -2.261 1.00 84.69 80 ILE A CA 1
ATOM 624 C C . ILE A 1 80 ? 3.379 -1.276 -2.241 1.00 84.69 80 ILE A C 1
ATOM 626 O O . ILE A 1 80 ? 3.035 -0.531 -3.162 1.00 84.69 80 ILE A O 1
ATOM 630 N N . PHE A 1 81 ? 4.126 -0.856 -1.218 1.00 83.44 81 PHE A N 1
ATOM 631 C CA . PHE A 1 81 ? 4.644 0.506 -1.054 1.00 83.44 81 PHE A CA 1
ATOM 632 C C . PHE A 1 81 ? 6.152 0.633 -1.322 1.00 83.44 81 PHE A C 1
ATOM 634 O O . PHE A 1 81 ? 6.696 1.702 -1.066 1.00 83.44 81 PHE A O 1
ATOM 641 N N . GLN A 1 82 ? 6.811 -0.425 -1.821 1.00 76.50 82 GLN A N 1
ATOM 642 C CA . GLN A 1 82 ? 8.250 -0.446 -2.136 1.00 76.50 82 GLN A CA 1
ATOM 643 C C . GLN A 1 82 ? 9.127 0.025 -0.961 1.00 76.50 82 GLN A C 1
ATOM 645 O O . GLN A 1 82 ? 9.926 0.949 -1.069 1.00 76.50 82 GLN A O 1
ATOM 650 N N . ILE A 1 83 ? 8.967 -0.634 0.190 1.00 75.31 83 ILE A N 1
ATOM 651 C CA . ILE A 1 83 ? 9.740 -0.369 1.409 1.00 75.31 83 ILE A CA 1
ATOM 652 C C . ILE A 1 83 ? 10.743 -1.513 1.620 1.00 75.31 83 ILE A C 1
ATOM 654 O O . ILE A 1 83 ? 10.474 -2.685 1.344 1.00 75.31 83 ILE A O 1
ATOM 658 N N . ASN A 1 84 ? 11.927 -1.194 2.135 1.00 61.22 84 ASN A N 1
ATOM 659 C CA . ASN A 1 84 ? 12.945 -2.186 2.463 1.00 61.22 84 ASN A CA 1
ATOM 660 C C . ASN A 1 84 ? 12.486 -3.039 3.673 1.00 61.22 84 ASN A C 1
ATOM 662 O O . ASN A 1 84 ? 12.515 -2.546 4.801 1.00 61.22 84 ASN A O 1
ATOM 666 N N . LYS A 1 85 ? 12.100 -4.308 3.417 1.00 56.53 85 LYS A N 1
ATOM 667 C CA . LYS A 1 85 ? 11.736 -5.419 4.345 1.00 56.53 85 LYS A CA 1
ATOM 668 C C . LYS A 1 85 ? 10.247 -5.815 4.482 1.00 56.53 85 LYS A C 1
ATOM 670 O O . LYS A 1 85 ? 9.784 -5.972 5.607 1.00 56.53 85 LYS A O 1
ATOM 675 N N . LEU A 1 86 ? 9.524 -6.071 3.390 1.00 59.34 86 LEU A N 1
ATOM 676 C CA . LEU A 1 86 ? 8.127 -6.552 3.453 1.00 59.34 86 LEU A CA 1
ATOM 677 C C . LEU A 1 86 ? 7.836 -7.598 2.360 1.00 59.34 86 LEU A C 1
ATOM 679 O O . LEU A 1 86 ? 7.340 -7.271 1.289 1.00 59.34 86 LEU A O 1
ATOM 683 N N . LEU A 1 87 ? 8.236 -8.854 2.580 1.00 55.69 87 LEU A N 1
ATOM 684 C CA . LEU A 1 87 ? 7.961 -9.965 1.657 1.00 55.69 87 LEU A CA 1
ATOM 685 C C . LEU A 1 87 ? 6.967 -10.941 2.292 1.00 55.69 87 LEU A C 1
ATOM 687 O O . LEU A 1 87 ? 7.362 -12.033 2.700 1.00 55.69 87 LEU A O 1
ATOM 691 N N . ASP A 1 88 ? 5.695 -10.560 2.370 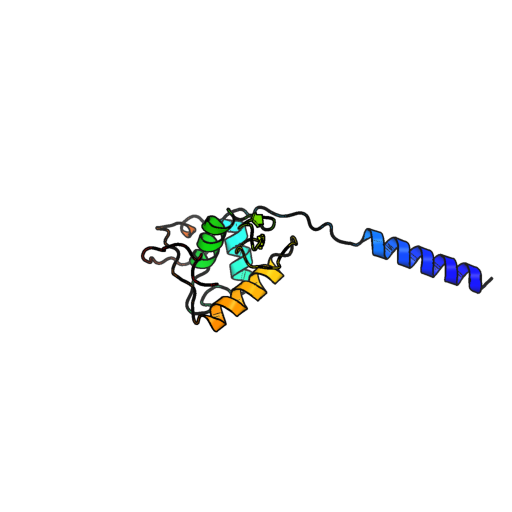1.00 64.06 88 ASP A N 1
ATOM 692 C CA . ASP A 1 88 ? 4.598 -11.510 2.559 1.00 64.06 88 ASP A CA 1
ATOM 693 C C . ASP A 1 88 ? 3.291 -11.026 1.888 1.00 64.06 88 ASP A C 1
ATOM 695 O O . ASP A 1 88 ? 3.257 -10.034 1.156 1.00 64.06 88 ASP A O 1
ATOM 699 N N . ASP A 1 89 ? 2.227 -11.819 2.001 1.00 64.06 89 ASP A N 1
ATOM 700 C CA . ASP A 1 89 ? 0.904 -11.547 1.434 1.00 64.06 89 ASP A CA 1
ATOM 701 C C . ASP A 1 89 ? -0.004 -10.742 2.382 1.00 64.06 89 ASP A C 1
ATOM 703 O O . ASP A 1 89 ? -1.130 -10.366 2.027 1.00 64.06 89 ASP A O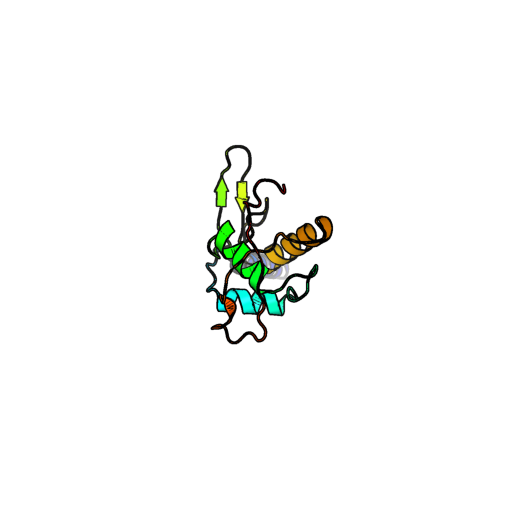 1
ATOM 707 N N . ASN A 1 90 ? 0.477 -10.453 3.590 1.00 75.12 90 ASN A N 1
ATOM 708 C CA . ASN A 1 90 ? -0.275 -9.813 4.646 1.00 75.12 90 ASN A CA 1
ATOM 709 C C . ASN A 1 90 ? -0.118 -8.294 4.588 1.00 75.12 90 ASN A C 1
ATOM 711 O O . ASN A 1 90 ? 0.522 -7.693 5.437 1.00 75.12 90 ASN A O 1
ATOM 715 N N . ILE A 1 91 ? -0.884 -7.656 3.700 1.00 78.56 91 ILE A N 1
ATOM 716 C CA . ILE A 1 91 ? -0.952 -6.190 3.531 1.00 78.56 91 ILE A CA 1
ATOM 717 C C . ILE A 1 91 ? -1.077 -5.362 4.836 1.00 78.56 91 ILE A C 1
ATOM 719 O O . ILE A 1 91 ? -0.849 -4.151 4.841 1.00 78.56 91 ILE A O 1
ATOM 723 N N . ALA A 1 92 ? -1.470 -5.964 5.964 1.00 83.75 92 ALA A N 1
ATOM 724 C CA . ALA A 1 92 ? -1.470 -5.293 7.256 1.00 83.75 92 ALA A CA 1
ATOM 725 C C . ALA A 1 92 ? -0.070 -4.834 7.706 1.00 83.75 92 ALA A C 1
ATOM 727 O O . ALA A 1 92 ? 0.020 -3.781 8.346 1.00 83.75 92 ALA A O 1
ATOM 728 N N . ASP A 1 93 ? 0.989 -5.590 7.403 1.00 79.19 93 ASP A N 1
ATOM 729 C CA . ASP A 1 93 ? 2.363 -5.239 7.771 1.00 79.19 93 ASP A CA 1
ATOM 730 C C . ASP A 1 93 ? 2.887 -4.073 6.908 1.00 79.19 93 ASP A C 1
ATOM 732 O O . ASP A 1 93 ? 3.389 -3.084 7.458 1.00 79.19 93 ASP A O 1
ATOM 736 N N . ASP A 1 94 ? 2.607 -4.100 5.600 1.00 81.38 94 ASP A N 1
ATOM 737 C CA . ASP A 1 94 ? 2.869 -3.034 4.638 1.00 81.38 94 ASP A CA 1
ATOM 738 C C . ASP A 1 94 ? 2.210 -1.736 5.086 1.00 81.38 94 ASP A C 1
ATOM 740 O O . ASP A 1 94 ? 2.824 -0.665 5.119 1.00 81.38 94 ASP A O 1
ATOM 744 N N . ILE A 1 95 ? 0.941 -1.829 5.484 1.00 84.62 95 ILE A N 1
ATOM 745 C CA . ILE A 1 95 ? 0.174 -0.695 5.977 1.00 84.62 95 ILE A CA 1
ATOM 746 C C . ILE A 1 95 ? 0.754 -0.166 7.291 1.00 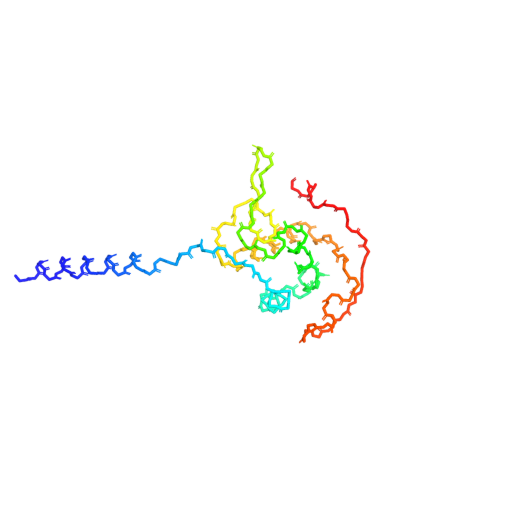84.62 95 ILE A C 1
ATOM 748 O O . ILE A 1 95 ? 0.834 1.052 7.474 1.00 84.62 95 ILE A O 1
ATOM 752 N N . ALA A 1 96 ? 1.128 -1.041 8.226 1.00 85.94 96 ALA A N 1
ATOM 753 C CA . ALA A 1 96 ? 1.693 -0.624 9.505 1.00 85.94 96 ALA A CA 1
ATOM 754 C C . ALA A 1 96 ? 3.025 0.115 9.311 1.00 85.94 96 ALA A C 1
ATOM 756 O O . ALA A 1 96 ? 3.227 1.181 9.902 1.00 85.94 96 ALA A O 1
ATOM 757 N N . CYS A 1 97 ? 3.889 -0.402 8.436 1.00 80.81 97 CYS A N 1
ATOM 758 C CA . CYS A 1 97 ? 5.154 0.228 8.085 1.00 80.81 97 CYS A CA 1
ATOM 759 C C . CYS A 1 97 ? 4.936 1.563 7.354 1.00 80.81 97 CYS A C 1
ATOM 761 O O . CYS A 1 97 ? 5.441 2.600 7.790 1.00 80.81 97 CYS A O 1
ATOM 763 N N . GLY A 1 98 ? 4.091 1.580 6.317 1.00 80.81 98 GLY A N 1
ATOM 764 C CA . GLY A 1 98 ? 3.759 2.793 5.567 1.00 80.81 98 GLY A CA 1
ATOM 765 C C . GLY A 1 98 ? 3.172 3.895 6.455 1.00 80.81 98 GLY A C 1
ATOM 766 O O . GLY A 1 98 ? 3.509 5.072 6.311 1.00 80.81 98 GLY A O 1
ATOM 767 N N . LYS A 1 99 ? 2.357 3.527 7.451 1.00 83.62 99 LYS A N 1
ATOM 768 C CA . LYS A 1 99 ? 1.860 4.460 8.471 1.00 83.62 99 LYS A CA 1
ATOM 769 C C . LYS A 1 99 ? 2.975 5.059 9.326 1.00 83.62 99 LYS A C 1
ATOM 771 O O . LYS A 1 99 ? 2.903 6.243 9.659 1.00 83.62 99 LYS A O 1
ATOM 776 N N . GLN A 1 100 ? 3.960 4.259 9.721 1.00 81.69 100 GLN A N 1
ATOM 777 C CA . GLN A 1 100 ? 5.084 4.725 10.529 1.00 81.69 100 GLN A CA 1
ATOM 778 C C . GLN A 1 100 ? 5.920 5.751 9.756 1.00 81.69 100 GLN A C 1
ATOM 780 O O . GLN A 1 100 ? 6.097 6.871 10.233 1.00 81.69 100 GLN A O 1
ATOM 785 N N . ILE A 1 101 ? 6.315 5.416 8.527 1.00 76.50 101 ILE A N 1
ATOM 786 C CA . ILE A 1 101 ? 7.066 6.308 7.631 1.00 76.50 101 ILE A CA 1
ATOM 787 C C . ILE A 1 101 ? 6.314 7.623 7.420 1.00 76.50 101 ILE A C 1
ATOM 789 O O . ILE A 1 101 ? 6.863 8.705 7.610 1.00 76.50 101 ILE A O 1
ATOM 793 N N . ALA A 1 102 ? 5.024 7.550 7.086 1.00 78.00 102 ALA A N 1
ATOM 794 C CA . ALA A 1 102 ? 4.225 8.740 6.822 1.00 78.00 102 ALA A CA 1
ATOM 795 C C . ALA A 1 102 ? 4.067 9.643 8.062 1.00 78.00 102 ALA A C 1
ATOM 797 O O . ALA A 1 102 ? 3.974 10.865 7.928 1.00 78.00 102 ALA A O 1
ATOM 798 N N . ARG A 1 103 ? 4.052 9.072 9.278 1.00 80.06 103 ARG A N 1
ATOM 799 C CA . ARG A 1 103 ? 4.068 9.846 10.534 1.00 80.06 103 ARG A CA 1
ATOM 800 C C . ARG A 1 103 ? 5.396 10.559 10.739 1.00 80.06 103 ARG A C 1
ATOM 802 O O . ARG A 1 103 ? 5.386 11.742 11.073 1.00 80.06 103 ARG A O 1
ATOM 809 N N . GLU A 1 104 ? 6.506 9.855 10.542 1.00 70.69 104 GLU A N 1
ATOM 810 C CA . GLU A 1 104 ? 7.856 10.409 10.682 1.00 70.69 104 GLU A CA 1
ATOM 811 C C . GLU A 1 104 ? 8.095 11.540 9.674 1.00 70.69 104 GLU A C 1
ATOM 813 O O . GLU A 1 104 ? 8.556 12.618 10.049 1.00 70.69 104 GLU A O 1
ATOM 818 N N . ALA A 1 105 ? 7.653 11.347 8.430 1.00 66.94 105 ALA A N 1
ATOM 819 C CA . ALA A 1 105 ? 7.715 12.342 7.363 1.00 66.94 105 ALA A CA 1
ATOM 820 C C . ALA A 1 105 ? 6.684 13.483 7.505 1.00 66.94 105 ALA A C 1
ATOM 822 O O . ALA A 1 105 ? 6.720 14.447 6.741 1.00 66.94 105 ALA A O 1
ATOM 823 N N . ARG A 1 106 ? 5.766 13.407 8.484 1.00 73.44 106 ARG A N 1
ATOM 824 C CA . ARG A 1 106 ? 4.645 14.350 8.688 1.00 73.44 106 ARG A CA 1
ATOM 825 C C . ARG A 1 106 ? 3.765 14.533 7.447 1.00 73.44 106 ARG A C 1
ATOM 827 O O . ARG A 1 106 ? 3.218 15.609 7.212 1.00 73.44 106 ARG A O 1
ATOM 834 N N . GLY A 1 107 ? 3.607 13.471 6.673 1.00 70.12 107 GLY A N 1
ATOM 835 C CA . GLY A 1 107 ? 2.840 13.474 5.444 1.00 70.12 107 GLY A CA 1
ATOM 836 C C . GLY A 1 107 ? 3.380 12.458 4.456 1.00 70.12 107 GLY A C 1
ATOM 837 O O . GLY A 1 107 ? 4.471 11.921 4.594 1.00 70.12 107 GLY A O 1
ATOM 838 N N . LEU A 1 108 ? 2.587 12.217 3.427 1.00 64.88 108 LEU A N 1
ATOM 839 C CA . LEU A 1 108 ? 3.097 11.679 2.177 1.00 64.88 108 LEU A CA 1
ATOM 840 C C . LEU A 1 108 ? 3.168 12.826 1.176 1.00 64.88 108 LEU A C 1
ATOM 842 O O . LEU A 1 108 ? 2.631 13.916 1.407 1.00 64.88 108 LEU A O 1
ATOM 846 N N . THR A 1 109 ? 3.678 12.545 -0.007 1.00 62.38 109 THR A N 1
ATOM 847 C CA . THR A 1 109 ? 3.573 13.458 -1.141 1.00 62.38 109 THR A CA 1
ATOM 848 C C . THR A 1 109 ? 2.250 13.142 -1.912 1.00 62.38 109 THR A C 1
ATOM 850 O O . THR A 1 109 ? 1.906 11.966 -2.064 1.00 62.38 109 THR A O 1
ATOM 853 N N . PRO A 1 110 ? 1.353 14.122 -2.193 1.00 52.91 110 PRO A N 1
ATOM 854 C CA . PRO A 1 110 ? 0.073 13.956 -2.921 1.00 52.91 110 PRO A CA 1
ATOM 855 C C . PRO A 1 110 ? 0.171 13.270 -4.279 1.00 52.91 110 PRO A C 1
ATOM 857 O O . PRO A 1 110 ? 0.522 13.913 -5.257 1.00 52.91 110 PRO A O 1
ATOM 860 N N . CYS A 1 111 ? -0.193 11.993 -4.381 1.00 57.28 111 CYS A N 1
ATOM 861 C CA . CYS A 1 111 ? -0.348 11.362 -5.683 1.00 57.28 111 CYS A CA 1
ATOM 862 C C . CYS A 1 111 ? -1.594 11.945 -6.369 1.00 57.28 111 CYS A C 1
ATOM 864 O O . CYS A 1 111 ? -2.691 11.805 -5.832 1.00 57.28 111 CYS A O 1
ATOM 866 N N . ILE A 1 112 ? -1.452 12.605 -7.529 1.00 52.06 112 ILE A N 1
ATOM 867 C CA . ILE A 1 112 ? -2.632 13.027 -8.297 1.00 52.06 112 ILE A CA 1
ATOM 868 C C . ILE A 1 112 ? -3.196 11.825 -9.019 1.00 52.06 112 ILE A C 1
ATOM 870 O O . ILE A 1 112 ? -2.519 11.232 -9.864 1.00 52.06 112 ILE A O 1
ATOM 874 N N . PRO A 1 113 ? -4.491 11.591 -8.828 1.00 48.91 113 PRO A N 1
ATOM 875 C CA . PRO A 1 113 ? -5.256 11.296 -10.016 1.00 48.91 113 PRO A CA 1
ATOM 876 C C . PRO A 1 113 ? -6.601 12.021 -10.046 1.00 48.91 113 PRO A C 1
ATOM 878 O O . PRO A 1 113 ? -7.423 11.879 -9.135 1.00 48.91 113 PRO A O 1
ATOM 881 N N . ASP A 1 114 ? -6.884 12.709 -11.148 1.00 45.41 114 ASP A N 1
ATOM 882 C CA . ASP A 1 114 ? -8.231 13.195 -11.420 1.00 45.41 114 ASP A CA 1
ATOM 883 C C . ASP A 1 114 ? -9.200 11.998 -11.512 1.00 45.41 114 ASP A C 1
ATOM 885 O O . ASP A 1 114 ? -9.093 11.134 -12.382 1.00 45.41 114 ASP A O 1
ATOM 889 N N . GLY A 1 115 ? -10.139 11.907 -10.565 1.00 50.66 115 GLY A N 1
ATOM 890 C CA . GLY A 1 115 ? -11.298 11.010 -10.650 1.00 50.66 115 GLY A CA 1
ATOM 891 C C . GLY A 1 115 ? -11.070 9.511 -10.397 1.00 50.66 115 GLY A C 1
ATOM 892 O O . GLY A 1 115 ? -11.954 8.719 -10.700 1.00 50.66 115 GLY A O 1
ATOM 893 N N . TRP A 1 116 ? -9.954 9.053 -9.823 1.00 51.22 116 TRP A N 1
ATOM 894 C CA . TRP A 1 116 ? -9.697 7.597 -9.736 1.00 51.22 116 TRP A CA 1
ATOM 895 C C . TRP A 1 116 ? -10.628 6.801 -8.819 1.00 51.22 116 TRP A C 1
ATOM 897 O O . TRP A 1 116 ? -10.873 5.622 -9.079 1.00 51.22 116 TRP A O 1
ATOM 907 N N . LEU A 1 117 ? -11.165 7.419 -7.766 1.00 58.62 117 LEU A N 1
ATOM 908 C CA . LEU A 1 117 ? -12.119 6.759 -6.869 1.00 58.62 117 LEU A CA 1
ATOM 909 C C . LEU A 1 117 ? -13.587 7.045 -7.204 1.00 58.62 117 LEU A C 1
ATOM 911 O O . LEU A 1 117 ? -14.443 6.446 -6.562 1.00 58.62 117 LEU A O 1
ATOM 915 N N . SER A 1 118 ? -13.909 7.883 -8.201 1.00 54.84 118 SER A N 1
ATOM 916 C CA . SER A 1 118 ? -15.311 8.234 -8.510 1.00 54.84 118 SER A CA 1
ATOM 917 C C . SER A 1 118 ? -16.170 7.024 -8.901 1.00 54.84 118 SER A C 1
ATOM 919 O O . SER A 1 118 ? -17.381 7.050 -8.710 1.00 54.84 118 SER A O 1
ATOM 921 N N . ASN A 1 119 ? -15.535 5.946 -9.373 1.00 58.75 119 ASN A N 1
ATOM 922 C CA . ASN A 1 119 ? -16.193 4.695 -9.761 1.00 58.75 119 ASN A CA 1
ATOM 923 C C . ASN A 1 119 ? -16.055 3.575 -8.715 1.00 58.75 119 ASN A C 1
ATOM 925 O O . ASN A 1 119 ? -16.575 2.478 -8.917 1.00 58.75 119 ASN A O 1
ATOM 929 N N . CYS A 1 120 ? -15.335 3.805 -7.615 1.00 64.31 120 CYS A N 1
ATOM 930 C CA . CYS A 1 120 ? -15.368 2.892 -6.479 1.00 64.31 120 CYS A CA 1
ATOM 931 C C . CYS A 1 120 ? -16.533 3.324 -5.575 1.00 64.31 120 CYS A C 1
ATOM 933 O O . CYS A 1 120 ? -16.694 4.520 -5.351 1.00 64.31 120 CYS A O 1
ATOM 935 N N . PRO A 1 121 ? -17.329 2.409 -4.995 1.00 57.94 121 PRO A N 1
ATOM 936 C CA . PRO A 1 121 ? -18.408 2.750 -4.054 1.00 57.94 121 PRO A CA 1
ATOM 937 C C . PRO A 1 121 ? -17.880 3.244 -2.684 1.00 57.94 121 PRO A C 1
ATOM 939 O O . PRO A 1 121 ? -18.388 2.888 -1.625 1.00 57.94 121 PRO A O 1
ATOM 942 N N . LEU A 1 122 ? -16.810 4.040 -2.695 1.00 52.19 122 LEU A N 1
ATOM 943 C CA . LEU A 1 122 ? -16.109 4.621 -1.564 1.00 52.19 122 LEU A CA 1
ATOM 944 C C . LEU A 1 122 ? -16.368 6.126 -1.619 1.00 52.19 122 LEU A C 1
ATOM 946 O O . LEU A 1 122 ? -15.825 6.837 -2.455 1.00 52.19 122 LEU A O 1
ATOM 950 N N . THR A 1 123 ? -17.268 6.608 -0.776 1.00 40.56 123 THR A N 1
ATOM 951 C CA . THR A 1 123 ? -17.708 8.005 -0.784 1.00 40.56 123 THR A CA 1
ATOM 952 C C . THR A 1 123 ? -16.571 8.993 -0.470 1.00 40.56 123 THR A C 1
ATOM 954 O O . THR A 1 123 ? -15.786 8.746 0.444 1.00 40.56 123 THR A O 1
ATOM 957 N N . SER A 1 124 ? -16.621 10.129 -1.183 1.00 39.47 124 SER A N 1
ATOM 958 C CA . SER A 1 124 ? -15.932 11.435 -1.067 1.00 39.47 124 SER A CA 1
ATOM 959 C C . SER A 1 124 ? -14.547 11.640 -1.712 1.00 39.47 124 SER A C 1
ATOM 961 O O . SER A 1 124 ? -13.503 11.221 -1.225 1.00 39.47 124 SER A O 1
ATOM 963 N N . SER A 1 125 ? -14.597 12.405 -2.803 1.00 41.34 125 SER A N 1
ATOM 964 C CA . SER A 1 125 ? -13.558 12.964 -3.672 1.00 41.34 125 SER A CA 1
ATOM 965 C C . SER A 1 125 ? -12.996 14.313 -3.190 1.00 41.34 125 SER A C 1
ATOM 967 O O . SER A 1 125 ? -13.747 15.114 -2.646 1.00 41.34 125 SER A O 1
ATOM 969 N N . SER A 1 126 ? -11.724 14.622 -3.491 1.00 34.66 126 SER A N 1
ATOM 970 C CA . SER A 1 126 ? -11.284 15.943 -4.021 1.00 34.66 126 SER A CA 1
ATOM 971 C C . SER A 1 126 ? -9.778 15.964 -4.361 1.00 34.66 126 SER A C 1
ATOM 973 O O . SER A 1 126 ? -9.014 15.191 -3.783 1.00 34.66 126 SER A O 1
ATOM 975 N N . ALA A 1 127 ? -9.428 16.826 -5.324 1.00 34.50 127 ALA A N 1
ATOM 976 C CA . ALA A 1 127 ? -8.222 16.909 -6.162 1.00 34.50 127 ALA A CA 1
ATOM 977 C C . ALA A 1 127 ? -6.895 17.325 -5.477 1.00 34.50 127 ALA A C 1
ATOM 979 O O . ALA A 1 127 ? -6.905 17.856 -4.368 1.00 34.50 127 ALA A O 1
ATOM 980 N N . GLY A 1 128 ? -5.767 17.143 -6.185 1.00 33.81 128 GLY A N 1
ATOM 981 C CA . GLY A 1 128 ? -4.409 17.591 -5.813 1.00 33.81 128 GLY A CA 1
ATOM 982 C C . GLY A 1 128 ? -3.412 17.518 -6.990 1.00 33.81 128 GLY A C 1
ATOM 983 O O . GLY A 1 128 ? -3.763 16.924 -7.991 1.00 33.81 128 GLY A O 1
ATOM 984 N N . MET A 1 129 ? -2.223 18.146 -6.877 1.00 36.19 129 MET A N 1
ATOM 985 C CA . MET A 1 129 ? -1.193 18.518 -7.901 1.00 36.19 129 MET A CA 1
ATOM 986 C C . MET A 1 129 ? 0.119 17.642 -7.872 1.00 36.19 129 MET A C 1
ATOM 988 O O . MET A 1 129 ? 0.217 16.793 -6.994 1.00 36.19 129 MET A O 1
ATOM 992 N N . PRO A 1 130 ? 1.113 17.758 -8.805 1.00 35.50 130 PRO A N 1
ATOM 993 C CA . PRO A 1 130 ? 1.870 16.595 -9.333 1.00 35.50 130 PRO A CA 1
ATOM 994 C C . PRO A 1 130 ? 3.063 16.103 -8.504 1.00 35.50 130 PRO A C 1
ATOM 996 O O . PRO A 1 130 ? 3.785 16.895 -7.902 1.00 35.50 130 PRO A O 1
ATOM 999 N N . MET A 1 131 ? 3.311 14.784 -8.559 1.00 38.09 131 MET A N 1
ATOM 1000 C CA . MET A 1 131 ? 4.446 14.097 -7.923 1.00 38.09 131 MET A CA 1
ATOM 1001 C C . MET A 1 131 ? 5.661 13.966 -8.831 1.00 38.09 131 MET A C 1
ATOM 1003 O O . MET A 1 131 ? 5.559 13.509 -9.969 1.00 38.09 131 MET A O 1
ATOM 1007 N N . ARG A 1 132 ? 6.829 14.244 -8.251 1.00 36.56 132 ARG A N 1
ATOM 1008 C CA . ARG A 1 132 ? 8.106 13.642 -8.643 1.00 36.56 132 ARG A CA 1
ATOM 1009 C C . ARG A 1 132 ? 8.361 12.443 -7.720 1.00 36.56 132 ARG A C 1
ATOM 1011 O O . ARG A 1 132 ? 8.031 12.524 -6.541 1.00 36.56 132 ARG A O 1
ATOM 1018 N N . SER A 1 133 ? 8.900 11.371 -8.302 1.00 36.69 133 SER A N 1
ATOM 1019 C CA . SER A 1 133 ? 9.233 10.068 -7.701 1.00 36.69 133 SER A CA 1
ATOM 1020 C C . SER A 1 133 ? 9.687 10.132 -6.233 1.00 36.69 133 SER A C 1
ATOM 1022 O O . SER A 1 133 ? 10.514 10.968 -5.865 1.00 36.69 133 SER A O 1
ATOM 1024 N N . LEU A 1 134 ? 9.168 9.206 -5.418 1.00 45.53 134 LEU A N 1
ATOM 1025 C CA . LEU A 1 134 ? 9.543 8.996 -4.015 1.00 45.53 134 LEU A CA 1
ATOM 1026 C C . LEU A 1 134 ? 10.952 8.418 -3.821 1.00 45.53 134 LEU A C 1
ATOM 1028 O O . LEU A 1 134 ? 11.384 8.292 -2.679 1.00 45.53 134 LEU A O 1
ATOM 1032 N N . GLY A 1 135 ? 11.710 8.178 -4.897 1.00 40.19 135 GLY A N 1
ATOM 1033 C CA . GLY A 1 135 ? 13.087 7.673 -4.836 1.00 40.19 135 GLY A CA 1
ATOM 1034 C C . GLY A 1 135 ? 14.094 8.561 -4.088 1.00 40.19 135 GLY A C 1
ATOM 1035 O O . GLY A 1 135 ? 15.251 8.182 -3.981 1.00 40.19 135 GLY A O 1
ATOM 1036 N N . ASN A 1 136 ? 13.677 9.724 -3.570 1.00 36.91 136 ASN A N 1
ATOM 1037 C CA . ASN A 1 136 ? 14.515 10.648 -2.798 1.00 36.91 136 ASN A CA 1
ATOM 1038 C C . ASN A 1 136 ? 14.046 10.867 -1.342 1.00 36.91 136 ASN A C 1
ATOM 1040 O O . ASN A 1 136 ? 14.577 11.754 -0.676 1.00 36.91 136 ASN A O 1
ATOM 1044 N N . TRP A 1 137 ? 13.029 10.142 -0.858 1.00 38.25 137 TRP A N 1
ATOM 1045 C CA . TRP A 1 137 ? 12.559 10.254 0.537 1.00 38.25 137 TRP A CA 1
ATOM 1046 C C . TRP A 1 137 ? 13.089 9.147 1.465 1.00 38.25 137 TRP A C 1
ATOM 1048 O O . TRP A 1 137 ? 12.772 9.169 2.655 1.00 38.25 137 TRP A O 1
ATOM 1058 N N . PHE A 1 138 ? 13.926 8.244 0.945 1.00 35.03 138 PHE A N 1
ATOM 1059 C CA . PHE A 1 138 ? 14.706 7.259 1.699 1.00 35.03 138 PHE A CA 1
ATOM 1060 C C . PHE A 1 138 ? 16.195 7.373 1.381 1.00 35.03 138 PHE A C 1
ATOM 1062 O O . PHE A 1 138 ? 16.525 7.628 0.200 1.00 35.03 138 PHE A O 1
#

Sequence (138 aa):
YSKTMKLLLFLGLSLLAVLVVPSAEGKIFQRCELARVLKQHQLEGFVGRKVADWVCLAQHESSYNTAAVHDNGRSRDYGIFQINKLLDDNIADDIACGKQIAREARGLTPCIPDGWLSNCPLTSSSAGMPMRSLGNWF

Foldseek 3Di:
DPPVVVVVVVVVVVVVVVVPPDDQDKDQDDLLRQLVVCVVVPVDCQLHDHSVQVSLLLCVQANRIQARWDCPPVAIFGGSNRHGDRRGHPCVVVSVVVSVLCVVVSHDDGDFDDCPCVPRPPDDDDGDDHDDDPPPSD

Radius of gyration: 19.92 Å; chains: 1; bounding box: 41×66×40 Å

InterPro domains:
  IPR000974 Glycoside hydrolase, family 22, lysozyme [PR00137] (28-46)
  IPR000974 Glycoside hydrolase, family 22, lysozyme [PR00137] (59-71)
  IPR001916 Glycoside hydrolase, family 22 [PF00062] (27-85)
  IPR001916 Glycoside hydrolase, family 22 [PR00135] (29-39)
  IPR001916 Glycoside hydrolase, family 22 [PR00135] (49-58)
  IPR001916 Glycoside hydrolase, family 22 [PR00135] (75-91)
  IPR001916 Glycoside hydrolase, family 22 [PS51348] (27-84)
  IPR001916 Glycoside hydrolase, family 22 [PTHR11407] (16-85)
  IPR001916 Glycoside hydrolase, family 22 [SM00263] (27-121)
  IPR023346 Lysozyme-like domain superfamily [SSF53955] (27-108)

Secondary structure (DSSP, 8-state):
-HHHHHHHHHHHHHHHHHHT-------B--HHHHHHHHHHTT-TTGGG--HHHHHHHHHHHHTTBTT-EEE-SS-EEETTTTBTT--SS-HHHHHHHHHHHHHHTTS------TTTTTTSS--------PPP-GGG--